Protein AF-A0A9D1LIX4-F1 (afdb_monomer_lite)

pLDDT: mean 72.37, std 16.6, range [46.16, 91.94]

Organism: NCBI:txid2840774

Structure (mmCIF, N/CA/C/O backbone):
data_AF-A0A9D1LIX4-F1
#
_entry.id   AF-A0A9D1LIX4-F1
#
loop_
_atom_site.group_PDB
_atom_site.id
_atom_site.type_symbol
_atom_site.label_atom_id
_atom_site.label_alt_id
_atom_site.label_comp_id
_atom_site.label_asym_id
_atom_site.label_entity_id
_atom_site.label_seq_id
_atom_site.pdbx_PDB_ins_code
_atom_site.Cartn_x
_atom_site.Cartn_y
_atom_site.Cartn_z
_atom_site.occupancy
_atom_site.B_iso_or_equiv
_atom_site.auth_seq_id
_atom_site.auth_comp_id
_atom_site.auth_asym_id
_atom_site.auth_atom_id
_atom_site.pdbx_PDB_model_num
ATOM 1 N N . MET A 1 1 ? 29.519 12.632 56.285 1.00 48.53 1 MET A N 1
ATOM 2 C CA . MET A 1 1 ? 28.707 11.462 55.870 1.00 48.53 1 MET A CA 1
ATOM 3 C C . MET A 1 1 ? 27.651 11.890 54.831 1.00 48.53 1 MET A C 1
ATOM 5 O O . MET A 1 1 ? 26.469 11.664 55.018 1.00 48.53 1 MET A O 1
ATOM 9 N N . ALA A 1 2 ? 28.078 12.523 53.726 1.00 46.50 2 ALA A N 1
ATOM 10 C CA . ALA A 1 2 ? 27.212 13.160 52.717 1.00 46.50 2 ALA A CA 1
ATOM 11 C C . ALA A 1 2 ? 27.427 12.548 51.315 1.00 46.50 2 ALA A C 1
ATOM 13 O O . ALA A 1 2 ? 27.677 13.248 50.343 1.00 46.50 2 ALA A O 1
ATOM 14 N N . ARG A 1 3 ? 27.439 11.211 51.229 1.00 48.38 3 ARG A N 1
ATOM 15 C CA . ARG A 1 3 ? 27.745 10.466 49.987 1.00 48.38 3 ARG A CA 1
ATOM 16 C C . ARG A 1 3 ? 26.673 9.442 49.588 1.00 48.38 3 ARG A C 1
ATOM 18 O O . ARG A 1 3 ? 26.862 8.724 48.619 1.00 48.38 3 ARG A O 1
ATOM 25 N N . LYS A 1 4 ? 25.566 9.348 50.337 1.00 50.47 4 LYS A N 1
ATOM 26 C CA . LYS A 1 4 ? 24.530 8.310 50.141 1.00 50.47 4 LYS A CA 1
ATOM 27 C C . LYS A 1 4 ? 23.129 8.851 49.819 1.00 50.47 4 LYS A C 1
ATOM 29 O O . LYS A 1 4 ? 22.310 8.088 49.331 1.00 50.47 4 LYS A O 1
ATOM 34 N N . SER A 1 5 ? 22.860 10.142 50.025 1.00 49.25 5 SER A N 1
ATOM 35 C CA . SER A 1 5 ? 21.564 10.769 49.708 1.00 49.25 5 SER A CA 1
ATOM 36 C C . SER A 1 5 ? 21.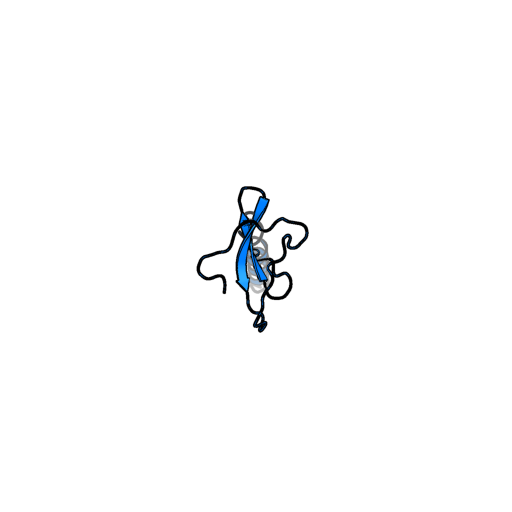476 11.297 48.271 1.00 49.25 5 SER A C 1
ATOM 38 O O . SER A 1 5 ? 20.403 11.269 47.680 1.00 49.25 5 SER A O 1
ATOM 40 N N . LEU A 1 6 ? 22.600 11.703 47.668 1.00 54.22 6 LEU A N 1
ATOM 41 C CA . LEU A 1 6 ? 22.630 12.222 46.293 1.00 54.22 6 LEU A CA 1
ATOM 42 C C . LEU A 1 6 ? 22.334 11.130 45.247 1.00 54.22 6 LEU A C 1
ATOM 44 O O . LEU A 1 6 ? 21.622 11.374 44.280 1.00 54.22 6 LEU A O 1
ATOM 48 N N . ALA A 1 7 ? 22.815 9.905 45.481 1.00 53.97 7 ALA A N 1
ATOM 49 C CA . ALA A 1 7 ? 22.542 8.755 44.615 1.00 53.97 7 ALA A CA 1
ATOM 50 C C . ALA A 1 7 ? 21.076 8.290 44.691 1.00 53.97 7 ALA A C 1
ATOM 52 O O . ALA A 1 7 ? 20.519 7.834 43.697 1.00 53.97 7 ALA A O 1
ATOM 53 N N . TRP A 1 8 ? 20.437 8.439 45.856 1.00 52.31 8 TRP A N 1
ATOM 54 C CA . TRP A 1 8 ? 19.026 8.088 46.037 1.00 52.31 8 TRP A CA 1
ATOM 55 C C . TRP A 1 8 ? 18.089 9.074 45.333 1.00 52.31 8 TRP A C 1
ATOM 57 O O . TRP A 1 8 ? 17.138 8.653 44.684 1.00 52.31 8 TRP A O 1
ATOM 67 N N . VAL A 1 9 ? 18.385 10.375 45.385 1.00 58.66 9 VAL A N 1
ATOM 68 C CA . VAL A 1 9 ? 17.571 11.402 44.711 1.00 58.66 9 VAL A CA 1
ATOM 69 C C . VAL A 1 9 ? 17.696 11.315 43.180 1.00 58.66 9 VAL A C 1
ATOM 71 O O . VAL A 1 9 ? 16.699 11.479 42.486 1.00 58.66 9 VAL A O 1
ATOM 74 N N . LEU A 1 10 ? 18.871 10.960 42.643 1.00 52.81 10 LEU A N 1
ATOM 75 C CA . LEU A 1 10 ? 19.070 10.707 41.204 1.00 52.81 10 LEU A CA 1
ATOM 76 C C . LEU A 1 10 ? 18.326 9.459 40.694 1.00 52.81 10 LEU A C 1
ATOM 78 O O . LEU A 1 10 ? 17.784 9.491 39.594 1.00 52.81 10 LEU A O 1
ATOM 82 N N . ALA A 1 11 ? 18.241 8.389 41.492 1.00 54.53 11 ALA A N 1
ATOM 83 C CA . ALA A 1 11 ? 17.469 7.197 41.129 1.00 54.53 11 ALA A CA 1
ATOM 84 C C . ALA A 1 11 ? 15.952 7.465 41.117 1.00 54.53 11 ALA A C 1
ATOM 86 O O . ALA A 1 11 ? 15.245 6.995 40.228 1.00 54.53 11 ALA A O 1
ATOM 87 N N . VAL A 1 12 ? 15.453 8.270 42.063 1.00 54.38 12 VAL A N 1
ATOM 88 C CA . VAL A 1 12 ? 14.033 8.659 42.115 1.00 54.38 12 VAL A CA 1
ATOM 89 C C . VAL A 1 12 ? 13.676 9.638 40.984 1.00 54.38 12 VAL A C 1
ATOM 91 O O . VAL A 1 12 ? 12.602 9.522 40.400 1.00 54.38 12 VAL A O 1
ATOM 94 N N . LEU A 1 13 ? 14.584 10.540 40.593 1.00 50.72 13 LEU A N 1
ATOM 95 C CA . LEU A 1 13 ? 14.369 11.485 39.485 1.00 50.72 13 LEU A CA 1
ATOM 96 C C . LEU A 1 13 ? 14.346 10.832 38.092 1.00 50.72 13 LEU A C 1
ATOM 98 O O . LEU A 1 13 ? 13.739 11.391 37.182 1.00 50.72 13 LEU A O 1
ATOM 102 N N . LEU A 1 14 ? 14.930 9.641 37.921 1.00 56.38 14 LEU A N 1
ATOM 103 C CA . LEU A 1 14 ? 14.810 8.866 36.678 1.00 56.38 14 LEU A CA 1
ATOM 104 C C . LEU A 1 14 ? 13.538 8.002 36.627 1.00 56.38 14 LEU A C 1
ATOM 106 O O . LEU A 1 14 ? 13.092 7.642 35.540 1.00 56.38 14 LEU A O 1
ATOM 110 N N . ALA A 1 15 ? 12.919 7.704 37.775 1.00 53.34 15 ALA A N 1
ATOM 111 C CA . ALA A 1 15 ? 11.726 6.856 37.853 1.00 53.34 15 ALA A CA 1
ATOM 112 C C . ALA A 1 15 ? 10.394 7.620 37.698 1.00 53.34 15 ALA A C 1
ATOM 114 O O . ALA A 1 15 ? 9.375 7.009 37.387 1.00 53.34 15 ALA A O 1
ATOM 115 N N . VAL A 1 16 ? 10.378 8.946 37.882 1.00 55.62 16 VAL A N 1
ATOM 116 C CA . VAL A 1 16 ? 9.134 9.751 37.845 1.00 55.62 16 VAL A CA 1
ATOM 117 C C . VAL A 1 16 ? 8.861 10.378 36.462 1.00 55.62 16 VAL A C 1
ATOM 119 O O . VAL A 1 16 ? 7.753 10.831 36.190 1.00 55.62 16 VAL A O 1
ATOM 122 N N . GLY A 1 17 ? 9.821 10.339 35.533 1.00 49.94 17 GLY A N 1
ATOM 123 C CA . GLY A 1 17 ? 9.672 10.903 34.180 1.00 49.94 17 GLY A CA 1
ATOM 124 C C . GLY A 1 17 ? 8.924 10.027 33.163 1.00 49.94 17 GLY A C 1
ATOM 125 O O . GLY A 1 17 ? 8.686 10.477 32.046 1.00 49.94 17 GLY A O 1
ATOM 126 N N . VAL A 1 18 ? 8.547 8.793 33.517 1.00 55.66 18 VAL A N 1
ATOM 127 C CA . VAL A 1 18 ? 7.986 7.795 32.577 1.00 55.66 18 VAL A CA 1
ATOM 128 C C . VAL A 1 18 ? 6.579 7.345 32.992 1.00 55.66 18 VAL A C 1
ATOM 130 O O . VAL A 1 18 ? 6.233 6.176 32.904 1.00 55.66 18 VAL A O 1
ATOM 133 N N . TRP A 1 19 ? 5.750 8.259 33.495 1.00 59.56 19 TRP A N 1
ATOM 134 C CA . TRP A 1 19 ? 4.320 7.993 33.748 1.00 59.56 19 TRP A CA 1
ATOM 135 C C . TRP A 1 19 ? 3.383 8.951 32.993 1.00 59.56 19 TRP A C 1
ATOM 137 O O . TRP A 1 19 ? 2.175 8.742 32.968 1.00 59.56 19 TRP A O 1
ATOM 147 N N . GLY A 1 20 ? 3.928 9.979 32.332 1.00 56.81 20 GLY A N 1
ATOM 148 C CA . GLY A 1 20 ? 3.152 11.026 31.655 1.00 56.81 20 GLY A CA 1
ATOM 149 C C . GLY A 1 20 ? 3.030 10.906 30.133 1.00 56.81 20 GLY A C 1
ATOM 150 O O . GLY A 1 20 ? 2.466 11.801 29.519 1.00 56.81 20 GLY A O 1
ATOM 151 N N . MET A 1 21 ? 3.545 9.845 29.504 1.00 60.84 21 MET A N 1
ATOM 152 C CA . MET A 1 21 ? 3.551 9.708 28.035 1.00 60.84 21 MET A CA 1
ATOM 153 C C . MET A 1 21 ? 2.712 8.513 27.557 1.00 60.84 21 MET A C 1
ATOM 155 O O . MET A 1 21 ? 3.065 7.843 26.595 1.00 60.84 21 MET A O 1
ATOM 159 N N . ALA A 1 22 ? 1.581 8.237 28.209 1.00 60.16 22 ALA A N 1
ATOM 160 C CA . ALA A 1 22 ? 0.598 7.248 27.746 1.00 60.16 22 ALA A CA 1
ATOM 161 C C . ALA A 1 22 ? -0.419 7.848 26.746 1.00 60.16 22 ALA A C 1
ATOM 163 O O . ALA A 1 22 ? -1.587 7.474 26.746 1.00 60.16 22 ALA A O 1
ATOM 164 N N . GLY A 1 23 ? 0.001 8.821 25.930 1.00 59.84 23 GLY A N 1
AT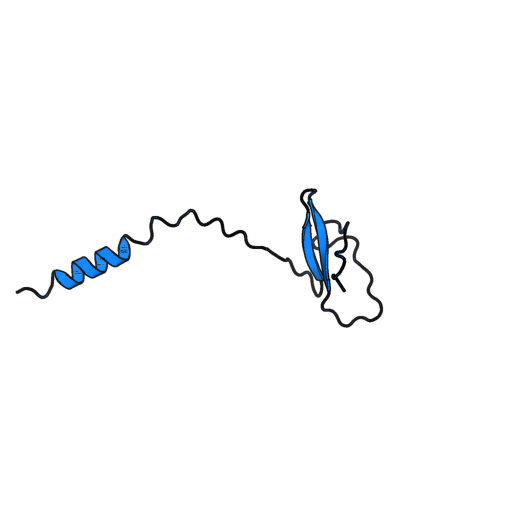OM 165 C CA . GLY A 1 23 ? -0.897 9.572 25.041 1.00 59.84 23 GLY A CA 1
ATOM 166 C C . GLY A 1 23 ? -0.343 9.876 23.652 1.00 59.84 23 GLY A C 1
ATOM 167 O O . GLY A 1 23 ? -0.977 10.612 22.900 1.00 59.84 23 GLY A O 1
ATOM 168 N N . VAL A 1 24 ? 0.820 9.333 23.280 1.00 56.12 24 VAL A N 1
ATOM 169 C CA . VAL A 1 24 ? 1.320 9.487 21.909 1.00 56.12 24 VAL A CA 1
ATOM 170 C C . VAL A 1 24 ? 0.553 8.503 21.030 1.00 56.12 24 VAL A C 1
ATOM 172 O O . VAL A 1 24 ? 0.896 7.327 20.948 1.00 56.12 24 VAL A O 1
ATOM 175 N N . SER A 1 25 ? -0.521 8.979 20.397 1.00 57.84 25 SER A N 1
ATOM 176 C CA . SER A 1 25 ? -1.141 8.263 19.282 1.00 57.84 25 SER A CA 1
ATOM 177 C C . SER A 1 25 ? -0.149 8.296 18.130 1.00 57.84 25 SER A C 1
ATOM 179 O O . SER A 1 25 ? -0.061 9.269 17.383 1.00 57.84 25 SER A O 1
ATOM 181 N N . LEU A 1 26 ? 0.676 7.257 18.051 1.00 51.62 26 LEU A N 1
ATOM 182 C CA . LEU A 1 26 ? 1.517 7.018 16.896 1.00 51.62 26 LEU A CA 1
ATOM 183 C C . LEU A 1 26 ? 0.563 6.675 15.753 1.00 51.62 26 LEU A C 1
ATOM 185 O O . LEU A 1 26 ? 0.050 5.561 15.688 1.00 51.62 26 LEU A O 1
ATOM 189 N N . SER A 1 27 ? 0.297 7.641 14.873 1.00 49.59 27 SER A N 1
ATOM 190 C CA . SER A 1 27 ? -0.267 7.366 13.555 1.00 49.59 27 SER A CA 1
ATOM 191 C C . SER A 1 27 ? 0.780 6.578 12.781 1.00 49.59 27 SER A C 1
ATOM 193 O O . SER A 1 27 ? 1.562 7.131 12.010 1.00 49.59 27 SER A O 1
ATOM 195 N N . THR A 1 28 ? 0.860 5.279 13.056 1.00 46.16 28 THR A N 1
ATOM 196 C CA . THR A 1 28 ? 1.588 4.345 12.217 1.00 46.16 28 THR A CA 1
ATOM 197 C C . THR A 1 28 ? 0.918 4.423 10.858 1.00 46.16 28 THR A C 1
ATOM 199 O O . THR A 1 28 ? -0.192 3.922 10.685 1.00 46.16 28 THR A O 1
ATOM 202 N N . VAL A 1 29 ? 1.558 5.092 9.899 1.00 55.06 29 VAL A N 1
ATOM 203 C CA . VAL A 1 29 ? 1.245 4.874 8.489 1.00 55.06 29 VAL A CA 1
ATOM 204 C C . VAL A 1 29 ? 1.665 3.434 8.231 1.00 55.06 29 VAL A C 1
ATOM 206 O O . VAL A 1 29 ? 2.820 3.147 7.930 1.00 55.06 29 VAL A O 1
ATOM 209 N N . SER A 1 30 ? 0.750 2.503 8.485 1.00 51.84 30 SER A N 1
ATOM 210 C CA . SER A 1 30 ? 0.923 1.108 8.136 1.00 51.84 30 SER A CA 1
ATOM 211 C C . SER A 1 30 ? 0.671 1.021 6.642 1.00 51.84 30 SER A C 1
ATOM 213 O O . SER A 1 30 ? -0.454 0.807 6.195 1.00 51.84 30 SER A O 1
ATOM 215 N N . ALA A 1 31 ? 1.722 1.254 5.865 1.00 56.22 31 ALA A N 1
ATOM 216 C CA . ALA A 1 31 ? 1.777 0.716 4.523 1.00 56.22 31 ALA A CA 1
ATOM 217 C C . ALA A 1 31 ? 1.921 -0.797 4.702 1.00 56.22 31 ALA A C 1
ATOM 219 O O . ALA A 1 31 ? 3.005 -1.297 5.001 1.00 56.22 31 ALA A O 1
ATOM 220 N N . ALA A 1 32 ? 0.796 -1.507 4.665 1.00 55.91 32 ALA A N 1
ATOM 221 C CA . ALA A 1 32 ? 0.841 -2.952 4.596 1.00 55.91 32 ALA A CA 1
ATOM 222 C C . ALA A 1 32 ? 1.421 -3.311 3.223 1.00 55.91 32 ALA A C 1
ATOM 224 O O . ALA A 1 32 ? 1.070 -2.716 2.204 1.00 55.91 32 ALA A O 1
ATOM 225 N N . THR A 1 33 ? 2.404 -4.201 3.234 1.00 52.75 33 THR A N 1
ATOM 226 C CA . THR A 1 33 ? 3.047 -4.718 2.031 1.00 52.75 33 THR A CA 1
ATOM 227 C C . THR A 1 33 ? 2.638 -6.169 1.885 1.00 52.75 33 THR A C 1
ATOM 229 O O . THR A 1 33 ? 3.021 -7.002 2.709 1.00 52.75 33 THR A O 1
ATOM 232 N N . ASN A 1 34 ? 1.862 -6.471 0.850 1.00 58.75 34 ASN A N 1
ATOM 233 C CA . ASN A 1 34 ? 1.541 -7.838 0.465 1.00 58.75 34 ASN A CA 1
ATOM 234 C C . ASN A 1 34 ? 2.393 -8.162 -0.765 1.00 58.75 34 ASN A C 1
ATOM 236 O O . ASN A 1 34 ? 2.090 -7.742 -1.883 1.00 58.75 34 ASN A O 1
ATOM 240 N N . GLY A 1 35 ? 3.534 -8.808 -0.516 1.00 75.44 35 GLY A N 1
ATOM 241 C CA . GLY A 1 35 ? 4.566 -9.017 -1.527 1.00 75.44 35 GLY A CA 1
ATOM 242 C C . GLY A 1 35 ? 5.188 -7.695 -1.978 1.00 75.44 35 GLY A C 1
ATOM 243 O O . GLY A 1 35 ? 5.702 -6.937 -1.159 1.00 75.44 35 GLY A O 1
ATOM 244 N N . ASP A 1 36 ? 5.116 -7.433 -3.280 1.00 84.88 36 ASP A N 1
ATOM 245 C CA . ASP A 1 36 ? 5.728 -6.277 -3.938 1.00 84.88 36 ASP A CA 1
ATOM 246 C C . ASP A 1 36 ? 4.840 -5.020 -3.962 1.00 84.88 36 ASP A C 1
ATOM 248 O O . ASP A 1 36 ? 5.262 -3.974 -4.453 1.00 84.88 36 ASP A O 1
ATOM 252 N N . TYR A 1 37 ? 3.603 -5.095 -3.463 1.00 85.81 37 TYR A N 1
ATOM 253 C CA . TYR A 1 37 ? 2.664 -3.971 -3.485 1.00 85.81 37 TYR A CA 1
ATOM 254 C C . TYR A 1 37 ? 2.750 -3.133 -2.214 1.00 85.81 37 TYR A C 1
ATOM 256 O O . TYR A 1 37 ? 2.698 -3.655 -1.103 1.00 85.81 37 TYR A O 1
ATOM 264 N N . THR A 1 38 ? 2.782 -1.816 -2.384 1.00 86.69 38 THR A N 1
ATOM 265 C CA . THR A 1 38 ? 2.548 -0.826 -1.328 1.00 86.69 38 THR A CA 1
ATOM 266 C C . THR A 1 38 ? 1.160 -0.222 -1.515 1.00 86.69 38 THR A C 1
ATOM 268 O O . THR A 1 38 ? 0.783 0.152 -2.627 1.00 86.69 38 THR A O 1
ATOM 271 N N . TYR A 1 39 ? 0.374 -0.138 -0.441 1.00 88.38 39 TYR A N 1
ATOM 272 C CA . TYR A 1 39 ? -0.993 0.384 -0.494 1.00 88.38 39 TYR A CA 1
ATOM 273 C C . TYR A 1 39 ? -1.401 1.106 0.786 1.00 88.38 39 TYR A C 1
ATOM 275 O O . TYR A 1 39 ? -0.774 0.981 1.841 1.00 88.38 39 TYR A O 1
ATOM 283 N N . THR A 1 40 ? -2.486 1.869 0.680 1.00 87.56 40 THR A N 1
ATOM 284 C CA . THR A 1 40 ? -3.148 2.541 1.796 1.00 87.56 40 THR A CA 1
ATOM 285 C C . THR A 1 40 ? -4.621 2.160 1.846 1.00 87.56 40 THR A C 1
ATOM 287 O O . THR A 1 40 ? -5.261 1.929 0.819 1.00 87.56 40 THR A O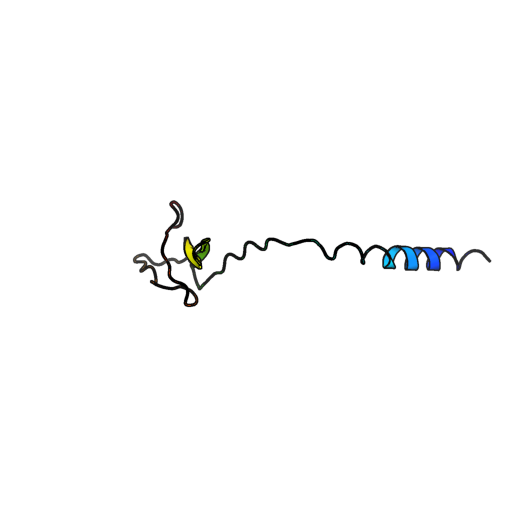 1
ATOM 290 N N . THR A 1 41 ? -5.172 2.094 3.055 1.00 91.19 41 THR A N 1
ATOM 291 C CA . THR A 1 41 ? -6.610 1.907 3.255 1.00 91.19 41 THR A CA 1
ATOM 292 C C . THR A 1 41 ? -7.328 3.245 3.116 1.00 91.19 41 THR A C 1
ATOM 294 O O . THR A 1 41 ? -6.929 4.247 3.712 1.00 91.19 41 THR A O 1
ATOM 297 N N . LEU A 1 42 ? -8.389 3.255 2.321 1.00 87.81 42 LEU A N 1
ATOM 298 C CA . LEU A 1 42 ? -9.276 4.387 2.113 1.00 87.81 42 LEU A CA 1
ATOM 299 C C . LEU A 1 42 ? -10.345 4.449 3.214 1.00 87.81 42 LEU A C 1
ATOM 301 O O . LEU A 1 42 ? -10.600 3.481 3.931 1.00 87.81 42 LEU A O 1
ATOM 305 N N . SER A 1 43 ? -11.005 5.600 3.348 1.00 85.31 43 SER A N 1
ATOM 306 C CA . SER A 1 43 ? -12.039 5.814 4.372 1.00 85.31 43 SER A CA 1
ATOM 307 C C . SER A 1 43 ? -13.297 4.957 4.182 1.00 85.31 43 SER A C 1
ATOM 309 O O . SER A 1 43 ? -14.088 4.831 5.110 1.00 85.31 43 SER A O 1
ATOM 311 N N . ASP A 1 44 ? -13.494 4.385 2.994 1.00 88.69 44 ASP A N 1
ATOM 312 C CA . ASP A 1 44 ? -14.575 3.443 2.678 1.00 88.69 44 ASP A CA 1
ATOM 313 C C . ASP A 1 44 ? -14.223 1.979 3.016 1.00 88.69 44 ASP A C 1
ATOM 315 O O . ASP A 1 44 ? -15.040 1.083 2.811 1.00 88.69 44 ASP A O 1
ATOM 319 N N . GLY A 1 45 ? -13.021 1.735 3.551 1.00 87.06 45 GLY A N 1
ATOM 320 C CA . GLY A 1 45 ? -12.533 0.404 3.904 1.00 87.06 45 GLY A CA 1
ATOM 321 C C . GLY A 1 45 ? -11.930 -0.374 2.735 1.00 87.06 45 GLY A C 1
ATOM 322 O O . GLY A 1 45 ? -11.673 -1.565 2.888 1.00 87.06 45 GLY A O 1
ATOM 323 N N . THR A 1 46 ? -11.700 0.261 1.585 1.00 91.44 46 THR A N 1
ATOM 324 C CA . THR A 1 46 ? -11.058 -0.358 0.417 1.00 91.44 46 THR A CA 1
ATOM 325 C C . THR A 1 46 ? -9.579 0.028 0.312 1.00 91.44 46 THR A C 1
ATOM 327 O O . THR A 1 46 ? -9.092 0.855 1.084 1.00 91.44 46 THR A O 1
ATOM 330 N N . LEU A 1 47 ? -8.823 -0.597 -0.593 1.00 89.81 47 LEU A N 1
ATOM 331 C CA . LEU A 1 47 ? -7.394 -0.335 -0.771 1.00 89.81 47 LEU A CA 1
ATOM 332 C C . LEU A 1 47 ? -7.108 0.491 -2.022 1.00 89.81 47 LEU A C 1
ATOM 334 O O . LEU A 1 47 ? -7.638 0.233 -3.106 1.00 89.81 47 LEU A O 1
ATOM 338 N N . SER A 1 48 ? -6.180 1.431 -1.861 1.00 91.06 48 SER A N 1
ATOM 339 C CA . SER A 1 48 ? -5.542 2.150 -2.953 1.00 91.06 48 SER A CA 1
ATOM 340 C C . SER A 1 48 ? -4.083 1.735 -3.064 1.00 91.06 48 SER A C 1
ATOM 342 O O . SER A 1 48 ? -3.313 1.917 -2.121 1.00 91.06 48 SER A O 1
ATOM 344 N N . ILE A 1 49 ? -3.676 1.225 -4.226 1.00 91.50 49 ILE A N 1
ATOM 345 C CA . ILE A 1 49 ? -2.268 0.914 -4.491 1.00 91.50 49 ILE A CA 1
ATOM 346 C C . ILE A 1 49 ? -1.502 2.228 -4.643 1.00 91.50 49 ILE A C 1
ATOM 348 O O . ILE A 1 49 ? -1.901 3.122 -5.394 1.00 91.50 49 ILE A O 1
ATOM 352 N N . THR A 1 50 ? -0.413 2.364 -3.897 1.00 91.50 50 THR A N 1
ATOM 353 C CA . THR A 1 50 ? 0.467 3.538 -3.895 1.00 91.50 50 THR A CA 1
ATOM 354 C C . THR A 1 50 ? 1.846 3.239 -4.463 1.00 91.50 50 THR A C 1
ATOM 356 O O . THR A 1 50 ? 2.563 4.182 -4.784 1.00 91.50 50 THR A O 1
ATOM 359 N N . GLY A 1 51 ? 2.199 1.964 -4.622 1.00 86.50 51 GLY A N 1
ATOM 360 C CA . GLY A 1 51 ? 3.476 1.544 -5.176 1.00 86.50 51 GLY A CA 1
ATOM 361 C C . GLY A 1 51 ? 3.497 0.064 -5.548 1.00 86.50 51 GLY A C 1
ATOM 362 O O . GLY A 1 51 ? 2.743 -0.746 -5.001 1.00 86.50 51 GLY A O 1
ATOM 363 N N . TYR A 1 52 ? 4.398 -0.288 -6.454 1.00 87.88 52 TYR A N 1
ATOM 364 C CA . TYR A 1 52 ? 4.764 -1.656 -6.784 1.00 87.88 52 TYR A CA 1
ATOM 365 C C . TYR A 1 52 ? 6.275 -1.720 -7.007 1.00 87.88 52 TYR A C 1
ATOM 367 O O . TYR A 1 52 ? 6.822 -0.964 -7.805 1.00 87.88 52 TYR A O 1
ATOM 375 N N . THR A 1 53 ? 6.960 -2.603 -6.286 1.00 87.31 53 THR A N 1
ATOM 376 C CA . THR A 1 53 ? 8.424 -2.757 -6.347 1.00 87.31 53 THR A CA 1
ATOM 377 C C . THR A 1 53 ? 8.870 -4.024 -7.069 1.00 87.31 53 THR A C 1
ATOM 379 O O . THR A 1 53 ? 10.058 -4.347 -7.067 1.00 87.31 53 THR A O 1
ATOM 382 N N . GLY A 1 54 ? 7.937 -4.764 -7.665 1.00 84.06 54 GLY A N 1
ATOM 383 C CA . GLY A 1 54 ? 8.253 -6.000 -8.364 1.00 84.06 54 GLY A CA 1
ATOM 384 C C . GLY A 1 54 ? 8.890 -5.735 -9.727 1.00 84.06 54 GLY A C 1
ATOM 385 O O . GLY A 1 54 ? 8.872 -4.627 -10.259 1.00 84.06 54 GLY A O 1
ATOM 386 N N . SER A 1 55 ? 9.501 -6.772 -10.294 1.00 84.00 55 SER A N 1
ATOM 387 C CA . SER A 1 55 ? 10.241 -6.692 -11.567 1.00 84.00 55 SER A CA 1
ATOM 388 C C . SER A 1 55 ? 9.475 -7.293 -12.751 1.00 84.00 55 SER A C 1
ATOM 390 O O . SER A 1 55 ? 10.057 -7.544 -13.810 1.00 84.00 55 SER A O 1
ATOM 392 N N . GLU A 1 56 ? 8.186 -7.576 -12.568 1.00 83.56 56 GLU A N 1
ATOM 393 C CA . GLU A 1 56 ? 7.338 -8.160 -13.602 1.00 83.56 56 GLU A CA 1
ATOM 394 C C . GLU A 1 56 ? 7.102 -7.161 -14.739 1.00 83.56 56 GLU A C 1
ATOM 396 O O . GLU A 1 56 ? 6.852 -5.978 -14.518 1.00 83.56 56 GLU A O 1
ATOM 401 N N . ARG A 1 57 ? 7.193 -7.643 -15.983 1.00 80.69 57 ARG A N 1
ATOM 402 C CA . ARG A 1 57 ? 6.880 -6.836 -17.173 1.00 80.69 57 ARG A CA 1
ATOM 403 C C . ARG A 1 57 ? 5.385 -6.752 -17.455 1.00 80.69 57 ARG A C 1
ATOM 405 O O . ARG A 1 57 ? 4.935 -5.733 -17.965 1.00 80.69 57 ARG A O 1
ATOM 412 N N . ASP A 1 58 ? 4.654 -7.809 -17.118 1.00 81.62 58 ASP A N 1
ATOM 413 C CA . ASP A 1 58 ? 3.209 -7.912 -17.278 1.00 81.62 58 ASP A CA 1
ATOM 414 C C . ASP A 1 58 ? 2.590 -8.103 -15.896 1.00 81.62 58 ASP A C 1
ATOM 416 O O . ASP A 1 58 ? 2.583 -9.206 -15.353 1.00 81.62 58 ASP A O 1
ATOM 420 N N . LEU A 1 59 ? 2.109 -7.003 -15.320 1.00 81.69 59 LEU A N 1
ATOM 421 C CA . LEU A 1 59 ? 1.559 -6.970 -13.972 1.00 81.69 59 LEU A CA 1
ATOM 422 C C . LEU A 1 59 ? 0.032 -7.062 -14.006 1.00 81.69 59 LEU A C 1
ATOM 424 O O . LEU A 1 59 ? -0.639 -6.195 -14.570 1.00 81.69 59 LEU A O 1
ATOM 428 N N . VAL A 1 60 ? -0.530 -8.072 -13.343 1.00 84.88 60 VAL A N 1
ATOM 429 C CA . VAL A 1 60 ? -1.979 -8.170 -13.115 1.00 84.88 60 VAL A CA 1
ATOM 430 C C . VAL A 1 60 ? -2.292 -7.661 -11.718 1.00 84.88 60 VAL A C 1
ATOM 432 O O . VAL A 1 60 ? -1.839 -8.227 -10.729 1.00 84.88 60 VAL A O 1
ATOM 435 N N . ILE A 1 61 ? -3.096 -6.603 -11.628 1.00 86.31 61 ILE A N 1
ATOM 436 C CA . ILE A 1 61 ? -3.514 -6.062 -10.335 1.00 86.31 61 ILE A CA 1
ATOM 437 C C . ILE A 1 61 ? -4.528 -7.009 -9.686 1.00 86.31 61 ILE A C 1
ATOM 439 O O . ILE A 1 61 ? -5.578 -7.273 -10.283 1.00 86.31 61 ILE A O 1
ATOM 443 N N . PRO A 1 62 ? -4.249 -7.529 -8.478 1.00 83.50 62 PRO A N 1
ATOM 444 C CA . PRO A 1 62 ? -5.189 -8.393 -7.787 1.00 83.50 62 PRO A CA 1
ATOM 445 C C . PRO A 1 62 ? -6.440 -7.607 -7.383 1.00 83.50 62 PRO A C 1
ATOM 447 O O . PRO A 1 62 ? -6.367 -6.456 -6.960 1.00 83.50 62 PRO A O 1
ATOM 450 N N . ALA A 1 63 ? -7.605 -8.252 -7.475 1.00 86.81 63 ALA A N 1
ATOM 451 C CA . ALA A 1 63 ? -8.877 -7.640 -7.085 1.00 86.81 63 ALA A CA 1
ATOM 452 C C . ALA A 1 63 ? -8.981 -7.394 -5.569 1.00 86.81 63 ALA A C 1
ATOM 454 O O . ALA A 1 63 ? -9.763 -6.552 -5.128 1.00 86.81 63 ALA A O 1
ATOM 455 N N . GLN A 1 64 ? -8.218 -8.148 -4.771 1.00 86.94 64 GLN A N 1
ATOM 456 C CA . GLN A 1 64 ? -8.152 -8.017 -3.320 1.00 86.94 64 GLN A CA 1
ATOM 457 C C . GLN A 1 64 ? -6.718 -8.234 -2.835 1.00 86.94 64 GLN A C 1
ATOM 459 O O . GLN A 1 64 ? -6.029 -9.131 -3.319 1.00 86.94 64 GLN A O 1
ATOM 464 N N . LEU A 1 65 ? -6.303 -7.456 -1.840 1.00 84.06 65 LEU A N 1
ATOM 465 C CA . LEU A 1 65 ? -5.072 -7.657 -1.075 1.00 84.06 65 LEU A CA 1
ATOM 466 C C . LEU A 1 65 ? -5.468 -7.811 0.395 1.00 84.06 65 LEU A C 1
ATOM 468 O O . LEU A 1 65 ? -6.311 -7.065 0.886 1.00 84.06 65 LEU A O 1
ATOM 472 N N . ASP A 1 66 ? -4.936 -8.826 1.076 1.00 80.94 66 ASP A N 1
ATOM 473 C CA . ASP A 1 66 ? -5.323 -9.195 2.453 1.00 80.94 66 ASP A CA 1
ATOM 474 C C . ASP A 1 66 ? -6.837 -9.412 2.667 1.00 80.94 66 ASP A C 1
ATOM 476 O O . ASP A 1 66 ? -7.368 -9.210 3.758 1.00 80.94 66 ASP A O 1
ATOM 480 N N . GLY A 1 67 ? -7.560 -9.819 1.620 1.00 85.44 67 GLY A N 1
ATOM 481 C CA . GLY A 1 67 ? -9.020 -9.969 1.660 1.00 85.44 67 GLY A CA 1
ATOM 482 C C . GLY A 1 67 ? -9.797 -8.647 1.600 1.00 85.44 67 GLY A C 1
ATOM 483 O O . GLY A 1 67 ? -11.020 -8.657 1.735 1.00 85.44 67 GLY A O 1
ATOM 484 N N . ILE A 1 68 ? -9.115 -7.520 1.372 1.00 87.75 68 ILE A N 1
ATOM 485 C CA . ILE A 1 68 ? -9.712 -6.193 1.197 1.00 87.75 68 ILE A CA 1
ATOM 486 C C . ILE A 1 68 ? -9.709 -5.833 -0.299 1.00 87.75 68 ILE A C 1
ATOM 488 O O . ILE A 1 68 ? -8.681 -6.001 -0.960 1.00 87.75 68 ILE A O 1
ATOM 492 N N . PRO A 1 69 ? -10.825 -5.339 -0.867 1.00 91.56 69 PRO A N 1
ATOM 49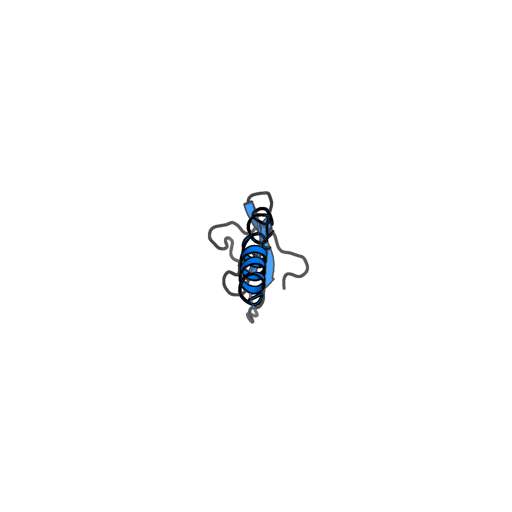3 C CA . PRO A 1 69 ? -10.903 -4.987 -2.282 1.00 91.56 69 PRO A CA 1
ATOM 494 C C . PRO A 1 69 ? -9.993 -3.818 -2.655 1.00 91.56 69 PRO A C 1
ATOM 496 O O . PRO A 1 69 ? -9.960 -2.797 -1.967 1.00 91.56 69 PRO A O 1
ATOM 499 N N . VAL A 1 70 ? -9.307 -3.957 -3.790 1.00 91.12 70 VAL A N 1
ATOM 500 C CA . VAL A 1 70 ? -8.536 -2.882 -4.420 1.00 91.12 70 VAL A CA 1
ATOM 501 C C . VAL A 1 70 ? -9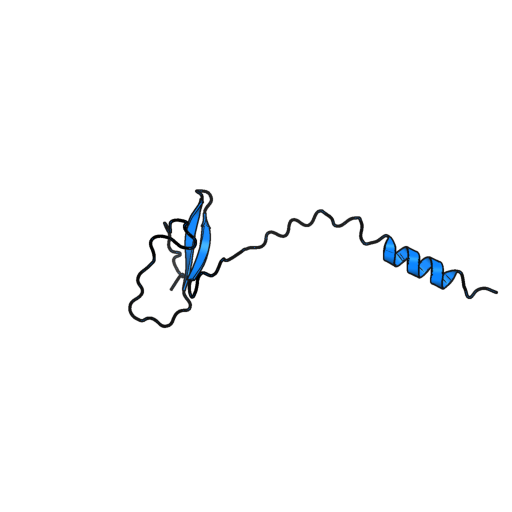.453 -2.118 -5.368 1.00 91.12 70 VAL A C 1
ATOM 503 O O . VAL A 1 70 ? -10.012 -2.690 -6.303 1.00 91.12 70 VAL A O 1
ATOM 506 N N . THR A 1 71 ? -9.614 -0.821 -5.131 1.00 91.94 71 THR A N 1
ATOM 507 C CA . THR A 1 71 ? -10.556 0.033 -5.879 1.00 91.94 71 THR A CA 1
ATOM 508 C C . THR A 1 71 ? -9.880 1.221 -6.544 1.00 91.94 71 THR A C 1
ATOM 510 O O . THR A 1 71 ? -10.497 1.898 -7.365 1.00 91.94 71 THR A O 1
ATOM 513 N N . SER A 1 72 ? -8.626 1.502 -6.191 1.00 88.06 72 SER A N 1
ATOM 514 C CA . SER A 1 72 ? -7.896 2.668 -6.678 1.00 88.06 72 SER A CA 1
ATOM 515 C C . SER A 1 72 ? -6.411 2.387 -6.859 1.00 88.06 72 SER A C 1
ATOM 517 O O . SER A 1 72 ? -5.818 1.527 -6.206 1.00 88.06 72 SER A O 1
ATOM 519 N N . ILE A 1 73 ? -5.813 3.149 -7.769 1.00 90.62 73 ILE A N 1
ATOM 520 C CA . ILE A 1 73 ? -4.388 3.133 -8.078 1.00 90.62 73 ILE A CA 1
ATOM 521 C C . ILE A 1 73 ? -3.921 4.586 -8.096 1.00 90.62 73 ILE A C 1
ATOM 523 O O . ILE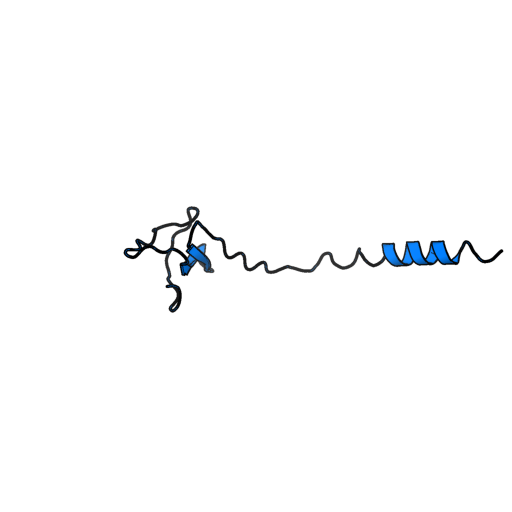 A 1 73 ? -4.538 5.439 -8.734 1.00 90.62 73 ILE A O 1
ATOM 527 N N . SER A 1 74 ? -2.832 4.871 -7.392 1.00 89.44 74 SER A N 1
ATOM 528 C CA . SER A 1 74 ? -2.242 6.207 -7.341 1.00 89.44 74 SER A CA 1
ATOM 529 C C . SER A 1 74 ? -1.505 6.535 -8.639 1.00 89.44 74 SER A C 1
ATOM 531 O O . SER A 1 74 ? -0.903 5.662 -9.259 1.00 89.44 74 SER A O 1
ATOM 533 N N . ASN A 1 75 ? -1.470 7.817 -9.014 1.00 86.75 75 ASN A N 1
ATOM 534 C CA . ASN A 1 75 ? -0.849 8.284 -10.266 1.00 86.75 75 ASN A CA 1
ATOM 535 C C . ASN A 1 75 ? 0.649 7.943 -10.415 1.00 86.75 75 ASN A C 1
ATOM 537 O O . ASN A 1 75 ? 1.172 8.004 -11.522 1.00 86.75 75 ASN A O 1
ATOM 541 N N . ASN A 1 76 ? 1.338 7.599 -9.324 1.00 85.31 76 ASN A N 1
ATOM 542 C CA . ASN A 1 76 ? 2.753 7.214 -9.311 1.00 85.31 76 ASN A CA 1
ATOM 543 C C . ASN A 1 76 ? 2.974 5.844 -8.652 1.00 85.31 76 ASN A C 1
ATOM 545 O O . ASN A 1 76 ? 3.989 5.631 -7.999 1.00 85.31 76 ASN A O 1
ATOM 549 N N . ALA A 1 77 ? 1.995 4.945 -8.770 1.00 83.06 77 ALA A N 1
ATOM 550 C CA . ALA A 1 77 ? 2.067 3.620 -8.163 1.00 83.06 77 ALA A CA 1
ATOM 551 C C . ALA A 1 77 ? 2.982 2.628 -8.905 1.00 83.06 77 ALA A C 1
ATOM 553 O O . ALA A 1 77 ? 3.296 1.585 -8.338 1.00 83.06 77 ALA A O 1
ATOM 554 N N . PHE A 1 78 ? 3.392 2.928 -10.138 1.00 84.25 78 PHE A N 1
ATOM 555 C CA . PHE A 1 78 ? 4.253 2.081 -10.968 1.00 84.25 78 PHE A CA 1
ATOM 556 C C . PHE A 1 78 ? 5.431 2.886 -11.511 1.00 84.25 78 PHE A C 1
ATOM 558 O O . PHE A 1 78 ? 5.237 4.102 -11.759 1.00 84.25 78 PHE A O 1
#

InterPro domains:
  IPR032675 Leucine-rich repeat domain superfamily [G3DSA:3.80.10.10] (26-78)

Radius of gyration: 24.37 Å; chains: 1; bounding box: 43×23×73 Å

Secondary structure (DSSP, 8-state):
--SSHHHHHHHHHHHSTTSS-TT--------EEETTEEEEE-TTS-EEEEEE----SSPPPPSEETTEEEEEE-TT--

Foldseek 3Di:
DPDPVVVVVVVVVVVPPPPPPPDPPPPPQPQDDDDQWTWHQDPVRAIETEAGRDPDPDDDDDQDDPNGGYDYYDPNHD

Sequence (78 aa):
MARKSLAWVLAVLLAVGVWGMAGVSLSTVSAATNGDYTYTTLSDGTLSITGYTGSERDLVIPAQLDGIPVTSISNNAF